Protein AF-A0ABD0QN72-F1 (afdb_monomer_lite)

Radius of gyration: 12.0 Å; chains: 1; bounding box: 27×20×29 Å

pLDDT: mean 94.02, std 6.08, range [61.06, 98.44]

InterPro domains:
  IPR038765 Papain-like cysteine peptidase superfamily [SSF54001] (1-58)

Organism: Cirrhinus mrigala (NCBI:txid683832)

Sequence (58 aa):
CLSNTPPLTEYFLKNSYLEELNFSNPLGMKGEIAEAYADVIKQMWSGRHYSVVPRVFK

Structure (mmCIF, N/CA/C/O backbone):
data_AF-A0ABD0QN72-F1
#
_entry.id   AF-A0ABD0QN72-F1
#
loop_
_atom_site.group_PDB
_atom_site.id
_atom_site.type_symbol
_atom_site.label_atom_id
_atom_site.label_alt_id
_atom_site.label_comp_id
_atom_site.label_asym_id
_atom_site.label_entity_id
_atom_site.label_seq_id
_atom_site.pdbx_PDB_ins_code
_atom_site.Cartn_x
_atom_site.Cartn_y
_atom_site.Cartn_z
_atom_site.occupancy
_atom_site.B_iso_or_equiv
_atom_site.auth_seq_id
_atom_site.auth_comp_id
_atom_site.auth_asym_id
_atom_site.auth_atom_id
_atom_site.pdbx_PDB_model_num
ATOM 1 N N . CYS A 1 1 ? 6.974 6.990 -7.076 1.00 85.69 1 CYS A N 1
ATOM 2 C CA . CYS A 1 1 ? 7.860 7.623 -6.071 1.00 85.69 1 CYS A CA 1
ATOM 3 C C . CYS A 1 1 ? 7.796 6.922 -4.715 1.00 85.69 1 CYS A C 1
ATOM 5 O O . CYS A 1 1 ? 8.854 6.596 -4.204 1.00 85.69 1 CYS A O 1
ATOM 7 N N . LEU A 1 2 ? 6.605 6.626 -4.176 1.00 94.31 2 LEU A N 1
ATOM 8 C CA . LEU A 1 2 ? 6.434 5.988 -2.855 1.00 94.31 2 LEU A CA 1
ATOM 9 C C . LEU A 1 2 ? 7.132 4.623 -2.703 1.00 94.31 2 LEU A C 1
ATOM 11 O O . LEU A 1 2 ? 7.744 4.359 -1.675 1.00 94.31 2 LEU A O 1
ATOM 15 N N . SER A 1 3 ? 7.124 3.792 -3.751 1.00 94.75 3 SER A N 1
ATOM 16 C CA . SER A 1 3 ? 7.833 2.501 -3.762 1.00 94.75 3 SER A CA 1
ATOM 17 C C . SER A 1 3 ? 9.356 2.621 -3.645 1.00 94.75 3 SER A C 1
ATOM 19 O O . SER A 1 3 ? 10.013 1.614 -3.438 1.00 94.75 3 SER A O 1
ATOM 21 N N . ASN A 1 4 ? 9.919 3.819 -3.839 1.00 95.31 4 ASN A N 1
ATOM 22 C CA . ASN A 1 4 ? 11.351 4.104 -3.726 1.00 95.31 4 ASN A CA 1
ATOM 23 C C . ASN A 1 4 ? 11.671 4.898 -2.451 1.00 95.31 4 ASN A C 1
ATOM 25 O O . ASN A 1 4 ? 12.726 5.516 -2.355 1.00 95.31 4 ASN A O 1
ATOM 29 N N . THR A 1 5 ? 10.761 4.912 -1.477 1.00 98.06 5 THR A N 1
ATOM 30 C CA . THR A 1 5 ? 11.016 5.429 -0.132 1.00 98.06 5 THR A CA 1
ATOM 31 C C . THR A 1 5 ? 11.417 4.242 0.752 1.00 98.06 5 THR A C 1
ATOM 33 O O . THR A 1 5 ? 10.533 3.455 1.109 1.00 98.06 5 THR A O 1
ATOM 36 N N . PRO A 1 6 ? 12.713 4.062 1.095 1.00 97.06 6 PRO A N 1
ATOM 37 C CA . PRO A 1 6 ? 13.186 2.823 1.719 1.00 97.06 6 PRO A CA 1
ATOM 38 C C . PRO A 1 6 ? 12.487 2.473 3.040 1.00 97.06 6 PRO A C 1
ATOM 40 O O . PRO A 1 6 ? 12.006 1.347 3.143 1.00 97.06 6 PRO A O 1
ATOM 43 N N . PRO A 1 7 ? 12.289 3.409 3.996 1.00 98.00 7 PRO A N 1
ATOM 44 C CA . PRO A 1 7 ? 11.617 3.078 5.255 1.00 98.00 7 PRO A CA 1
ATOM 45 C C . PRO A 1 7 ? 10.188 2.559 5.052 1.00 98.00 7 PRO A C 1
ATOM 47 O O . PRO A 1 7 ? 9.787 1.570 5.657 1.00 98.00 7 PRO A O 1
ATOM 50 N N . LEU A 1 8 ? 9.435 3.193 4.148 1.00 97.75 8 LEU A N 1
ATOM 51 C CA . LEU A 1 8 ? 8.064 2.797 3.827 1.00 97.75 8 LEU A CA 1
ATOM 52 C C . LEU A 1 8 ? 8.025 1.430 3.136 1.00 97.75 8 LEU A C 1
ATOM 54 O O . LEU A 1 8 ? 7.190 0.587 3.445 1.00 97.75 8 LEU A O 1
ATOM 58 N N . THR A 1 9 ? 8.937 1.207 2.194 1.00 98.00 9 THR A N 1
ATOM 59 C CA . THR A 1 9 ? 9.010 -0.045 1.435 1.00 98.00 9 THR A CA 1
ATOM 60 C C . THR A 1 9 ? 9.364 -1.208 2.352 1.00 98.00 9 THR A C 1
ATOM 62 O O . THR A 1 9 ? 8.684 -2.231 2.340 1.00 98.00 9 THR A O 1
ATOM 65 N N . GLU A 1 10 ? 10.374 -1.038 3.205 1.00 98.12 10 GLU A N 1
ATOM 66 C CA . GLU A 1 10 ? 10.765 -2.050 4.182 1.00 98.12 10 GLU A CA 1
ATOM 67 C C . GLU A 1 10 ? 9.644 -2.377 5.167 1.00 98.12 10 GLU A C 1
ATOM 69 O O . GLU A 1 10 ? 9.443 -3.548 5.477 1.00 98.12 10 GLU A O 1
ATOM 74 N N . TYR A 1 11 ? 8.897 -1.373 5.625 1.00 98.44 11 TYR A N 1
ATOM 75 C CA . TYR A 1 11 ? 7.758 -1.556 6.524 1.00 98.44 11 TYR A CA 1
ATOM 76 C C . TYR A 1 11 ? 6.694 -2.499 5.934 1.00 98.44 11 TYR A C 1
ATOM 78 O O . TYR A 1 11 ? 6.249 -3.440 6.597 1.00 98.44 11 TYR A O 1
ATOM 86 N N . PHE A 1 12 ? 6.342 -2.319 4.657 1.00 98.25 12 PHE A N 1
ATOM 87 C CA . PHE A 1 12 ? 5.393 -3.205 3.974 1.00 98.25 12 PHE A CA 1
ATOM 88 C C . PHE A 1 12 ? 5.985 -4.579 3.634 1.00 98.25 12 PHE A C 1
ATOM 90 O O . PHE A 1 12 ? 5.286 -5.589 3.752 1.00 98.25 12 PHE A O 1
ATOM 97 N N . LEU A 1 13 ? 7.268 -4.651 3.258 1.00 97.75 13 LEU A N 1
ATOM 98 C CA . LEU A 1 13 ? 7.944 -5.923 2.971 1.00 97.75 13 LEU A CA 1
ATOM 99 C C . LEU A 1 13 ? 8.113 -6.796 4.222 1.00 97.75 13 LEU A C 1
ATOM 101 O O . LEU A 1 13 ? 7.992 -8.017 4.132 1.00 97.75 13 LEU A O 1
ATOM 105 N N . LYS A 1 14 ? 8.338 -6.182 5.388 1.00 98.00 14 LYS A N 1
ATOM 106 C CA . LYS A 1 14 ? 8.447 -6.864 6.688 1.00 98.00 14 LYS A CA 1
ATOM 107 C C . LYS A 1 14 ? 7.091 -7.209 7.315 1.00 98.00 14 LYS A C 1
ATOM 109 O O . LYS A 1 14 ? 7.065 -7.829 8.369 1.00 98.00 14 LYS A O 1
ATOM 114 N N . ASN A 1 15 ? 5.975 -6.854 6.670 1.00 98.06 15 ASN A N 1
ATOM 115 C CA . ASN A 1 15 ? 4.610 -7.012 7.189 1.00 98.06 15 ASN A CA 1
ATOM 116 C C . ASN A 1 15 ? 4.304 -6.247 8.490 1.00 98.06 15 ASN A C 1
ATOM 118 O O . ASN A 1 15 ? 3.295 -6.535 9.127 1.00 98.06 15 ASN A O 1
ATOM 122 N N . SER A 1 16 ? 5.109 -5.247 8.859 1.00 97.88 16 SER A N 1
ATOM 123 C CA . SER A 1 16 ? 4.920 -4.477 10.099 1.00 97.88 16 SER A CA 1
ATOM 124 C C . SER A 1 16 ? 3.566 -3.755 10.152 1.00 97.88 16 SER A C 1
ATOM 126 O O . SER A 1 16 ? 2.983 -3.612 11.218 1.00 97.88 16 SER A O 1
ATOM 128 N N . TYR A 1 17 ? 3.011 -3.391 8.993 1.00 97.38 17 TYR A N 1
ATOM 129 C CA . TYR A 1 17 ? 1.698 -2.749 8.888 1.00 97.38 17 TYR A CA 1
ATOM 130 C C . TYR A 1 17 ? 0.529 -3.568 9.441 1.00 97.38 17 TYR A C 1
ATOM 132 O O . TYR A 1 17 ? -0.470 -2.978 9.838 1.00 97.38 17 TYR A O 1
ATOM 140 N N . LEU A 1 18 ? 0.631 -4.902 9.479 1.00 97.12 18 LEU A N 1
ATOM 141 C CA . LEU A 1 18 ? -0.472 -5.765 9.913 1.00 97.12 18 LEU A CA 1
ATOM 142 C C . LEU A 1 18 ? -0.845 -5.544 11.383 1.00 97.12 18 LEU A C 1
ATOM 144 O O . LEU A 1 18 ? -2.023 -5.588 11.722 1.00 97.12 18 LEU A O 1
ATOM 148 N N . GLU A 1 19 ? 0.144 -5.290 12.239 1.00 96.75 19 GLU A N 1
ATOM 149 C CA . GLU A 1 19 ? -0.069 -5.052 13.674 1.00 96.75 19 GLU A CA 1
AT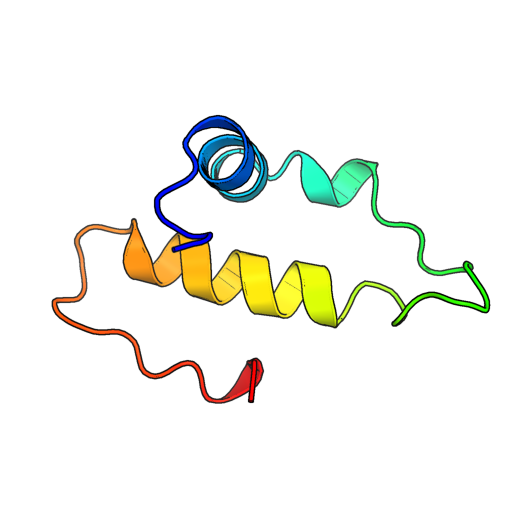OM 150 C C . GLU A 1 19 ? -0.622 -3.647 13.956 1.00 96.75 19 GLU A C 1
ATOM 152 O O . GLU A 1 19 ? -1.244 -3.411 14.988 1.00 96.75 19 GLU A O 1
ATOM 157 N N . GLU A 1 20 ? -0.427 -2.718 13.021 1.00 96.88 20 GLU A N 1
ATOM 158 C CA . GLU A 1 20 ? -0.807 -1.308 13.150 1.00 96.88 20 GLU A CA 1
ATOM 159 C C . GLU A 1 20 ? -2.117 -0.977 12.412 1.00 96.88 20 GLU A C 1
ATOM 161 O O . GLU A 1 20 ? -2.611 0.154 12.469 1.00 96.88 20 GLU A O 1
ATOM 166 N N . LEU A 1 21 ? -2.708 -1.959 11.720 1.00 96.38 21 LEU A N 1
ATOM 167 C CA . LEU A 1 21 ? -3.957 -1.791 10.987 1.00 96.38 21 LEU A CA 1
ATOM 168 C C . LEU A 1 21 ? -5.111 -1.422 11.924 1.00 96.38 21 LEU A C 1
ATOM 170 O O . LEU A 1 21 ? -5.562 -2.201 12.763 1.00 96.38 21 LEU A O 1
ATOM 174 N N . ASN A 1 22 ? -5.656 -0.226 11.712 1.00 96.12 22 ASN A N 1
ATOM 175 C CA . ASN A 1 22 ? -6.819 0.257 12.439 1.00 96.12 22 ASN A CA 1
ATOM 176 C C . ASN A 1 22 ? -8.099 0.092 11.603 1.00 96.12 22 ASN A C 1
ATOM 178 O O . ASN A 1 22 ? -8.481 0.975 10.831 1.00 96.12 22 ASN A O 1
ATOM 182 N N . PHE A 1 23 ? -8.773 -1.044 11.788 1.00 95.06 23 PHE A N 1
ATOM 183 C CA . PHE A 1 23 ? -10.017 -1.384 11.086 1.00 95.06 23 PHE A CA 1
ATOM 184 C C . PHE A 1 23 ? -11.244 -0.588 11.551 1.00 95.06 23 PHE A C 1
ATOM 186 O O . PHE A 1 23 ? -12.227 -0.503 10.817 1.00 95.06 23 PHE A O 1
ATOM 193 N N . SER A 1 24 ? -11.210 -0.019 12.759 1.00 95.81 24 SER A N 1
ATOM 194 C CA . SER A 1 24 ? -12.348 0.686 13.362 1.00 95.81 24 SER A CA 1
ATOM 195 C C . SER A 1 24 ? -12.305 2.20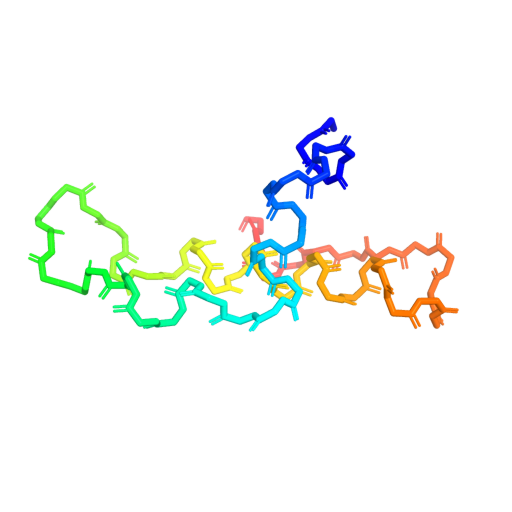0 13.166 1.00 95.81 24 SER A C 1
ATOM 197 O O . SER A 1 24 ? -13.266 2.880 13.526 1.00 95.81 24 SER A O 1
ATOM 199 N N . ASN A 1 25 ? -11.227 2.742 12.588 1.00 94.94 25 ASN A N 1
ATOM 200 C CA . ASN A 1 25 ? -11.096 4.172 12.338 1.00 94.94 25 ASN A CA 1
ATOM 201 C C . ASN A 1 25 ? -12.215 4.666 11.394 1.00 94.94 25 ASN A C 1
ATOM 203 O O . ASN A 1 25 ? -12.216 4.277 10.223 1.00 94.94 25 ASN A O 1
ATOM 207 N N . PRO A 1 26 ? -13.120 5.561 11.843 1.00 94.19 26 PRO A N 1
ATOM 208 C CA . PRO A 1 26 ? -14.217 6.066 11.014 1.00 94.19 26 PRO A CA 1
ATOM 209 C C . PRO A 1 26 ? -13.748 6.951 9.849 1.00 94.19 26 PRO A C 1
ATOM 211 O O . PRO A 1 26 ? -14.515 7.196 8.924 1.00 94.19 26 PRO A O 1
ATOM 214 N N . LEU A 1 27 ? -12.499 7.426 9.888 1.00 95.94 27 LEU A N 1
ATOM 215 C CA . LEU A 1 27 ? -11.849 8.168 8.802 1.00 95.94 27 LEU A CA 1
ATOM 216 C C . LEU A 1 27 ? -10.967 7.267 7.924 1.00 95.94 27 LEU A C 1
ATOM 218 O O . LEU A 1 27 ? -10.361 7.737 6.962 1.00 95.94 27 LEU A O 1
ATOM 222 N N . GLY A 1 28 ? -10.828 5.995 8.298 1.00 93.62 28 GLY A N 1
ATOM 223 C CA . GLY A 1 28 ? -10.017 5.019 7.591 1.00 93.62 28 GLY A CA 1
ATOM 224 C C . GLY A 1 28 ? -10.796 4.291 6.499 1.00 93.62 28 GLY A C 1
ATOM 225 O O . GLY A 1 28 ? -12.001 4.449 6.334 1.00 93.62 28 GLY A O 1
ATOM 226 N N . MET A 1 29 ? -10.082 3.424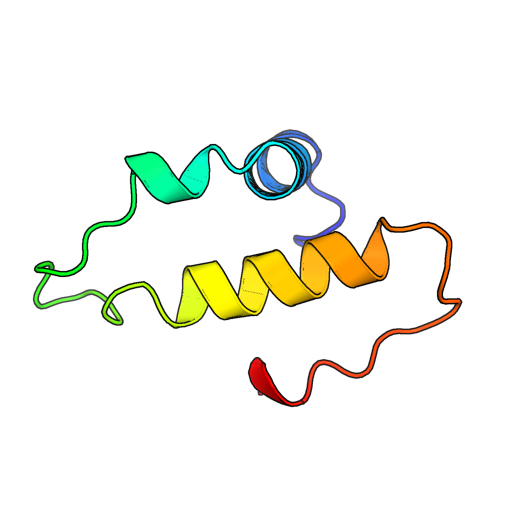 5.788 1.00 95.12 29 MET A N 1
ATOM 227 C CA . MET A 1 29 ? -10.636 2.567 4.733 1.00 95.12 29 MET A CA 1
ATOM 228 C C . MET A 1 29 ? -10.629 1.093 5.155 1.00 95.12 29 MET A C 1
ATOM 230 O O . MET A 1 29 ? -10.306 0.226 4.356 1.00 95.12 29 MET A O 1
ATOM 234 N N . LYS A 1 30 ? -10.875 0.807 6.444 1.00 94.50 30 LYS A N 1
ATOM 235 C CA . LYS A 1 30 ? -10.883 -0.557 7.017 1.00 94.50 30 LYS A CA 1
ATOM 236 C C . LYS A 1 30 ? -9.655 -1.413 6.647 1.00 94.50 30 LYS A C 1
ATOM 238 O O . LYS A 1 30 ? -9.767 -2.617 6.482 1.00 94.50 30 LYS A O 1
ATOM 243 N N . GLY A 1 31 ? -8.491 -0.786 6.479 1.00 94.75 31 GLY A N 1
ATOM 244 C CA . GLY A 1 31 ? -7.256 -1.463 6.070 1.00 94.75 31 GLY A CA 1
ATOM 245 C C . GLY A 1 31 ? -7.120 -1.782 4.576 1.00 94.75 31 GLY A C 1
ATOM 246 O O . GLY A 1 31 ? -6.000 -2.037 4.142 1.00 94.75 31 GLY A O 1
ATOM 247 N N . GLU A 1 32 ? -8.177 -1.658 3.767 1.00 95.38 32 GLU A N 1
ATOM 248 C CA . GLU A 1 32 ? -8.191 -2.088 2.357 1.00 95.38 32 GLU A CA 1
ATOM 249 C C . GLU A 1 32 ? -7.083 -1.428 1.522 1.00 95.38 32 GLU A C 1
ATOM 251 O O . GLU A 1 32 ? -6.377 -2.090 0.764 1.00 95.38 32 GLU A O 1
ATOM 256 N N . ILE A 1 33 ? -6.862 -0.122 1.707 1.00 95.12 33 ILE A N 1
ATOM 257 C CA . ILE A 1 33 ? -5.810 0.611 0.985 1.00 95.12 33 ILE A CA 1
ATOM 258 C C . ILE A 1 33 ? -4.409 0.134 1.383 1.00 95.12 33 ILE A C 1
ATOM 260 O O . ILE A 1 33 ? -3.531 0.023 0.528 1.00 95.12 33 ILE A O 1
ATOM 264 N N . ALA A 1 34 ? -4.185 -0.142 2.668 1.00 96.38 34 ALA A N 1
ATOM 265 C CA . ALA A 1 34 ? -2.884 -0.590 3.154 1.00 96.38 34 ALA A CA 1
ATOM 266 C C . ALA A 1 34 ? -2.576 -2.011 2.664 1.00 96.38 34 ALA A C 1
ATOM 268 O O . ALA A 1 34 ? -1.458 -2.268 2.223 1.00 96.38 34 ALA A O 1
ATOM 269 N N . GLU A 1 35 ? -3.567 -2.903 2.667 1.00 96.19 35 GLU A N 1
ATOM 270 C CA . GLU A 1 35 ? -3.436 -4.261 2.132 1.00 96.19 35 GLU A CA 1
ATOM 271 C C . GLU A 1 35 ? -3.182 -4.259 0.621 1.00 96.19 35 GLU A C 1
ATOM 273 O O . GLU A 1 35 ? -2.222 -4.878 0.154 1.00 96.19 35 GLU A O 1
ATOM 278 N N . ALA A 1 36 ? -3.979 -3.509 -0.146 1.00 95.81 36 ALA A N 1
ATOM 279 C CA . ALA A 1 36 ? -3.814 -3.413 -1.592 1.00 95.81 36 ALA A CA 1
ATOM 280 C C . ALA A 1 36 ? -2.461 -2.785 -1.972 1.00 95.81 36 ALA A C 1
ATOM 282 O O . ALA A 1 36 ? -1.801 -3.243 -2.905 1.00 95.81 36 ALA A O 1
ATOM 283 N N . TYR A 1 37 ? -1.996 -1.775 -1.229 1.00 96.62 37 TYR A N 1
ATOM 284 C CA . TYR A 1 37 ? -0.663 -1.206 -1.433 1.00 96.62 37 TYR A CA 1
ATOM 285 C C . TYR A 1 37 ? 0.452 -2.207 -1.096 1.00 96.62 37 TYR A C 1
ATOM 287 O O . TYR A 1 37 ? 1.423 -2.327 -1.848 1.00 96.62 37 TYR A O 1
ATOM 295 N N . ALA A 1 38 ? 0.315 -2.949 0.007 1.00 96.81 38 ALA A N 1
ATOM 296 C CA . ALA A 1 38 ? 1.285 -3.960 0.418 1.00 96.81 38 ALA A CA 1
ATOM 297 C C . ALA A 1 38 ? 1.456 -5.051 -0.646 1.00 96.81 38 ALA A C 1
ATOM 299 O O . ALA A 1 38 ? 2.585 -5.459 -0.926 1.00 96.81 38 ALA A O 1
ATOM 300 N N . ASP A 1 39 ? 0.356 -5.502 -1.252 1.00 95.94 39 ASP A N 1
ATOM 301 C CA . ASP A 1 39 ? 0.372 -6.479 -2.342 1.00 95.94 39 ASP A CA 1
ATOM 302 C C . ASP A 1 39 ? 1.169 -5.961 -3.551 1.00 95.94 39 ASP A C 1
ATOM 304 O O . ASP A 1 39 ? 2.095 -6.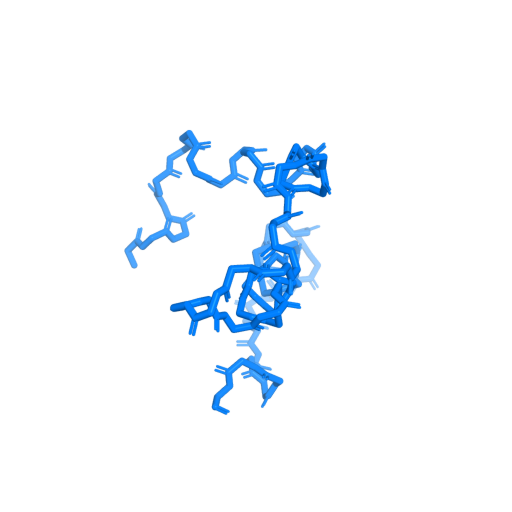623 -4.029 1.00 95.94 39 ASP A O 1
ATOM 308 N N . VAL A 1 40 ? 0.914 -4.716 -3.969 1.00 96.00 40 VAL A N 1
ATOM 309 C CA . VAL A 1 40 ? 1.665 -4.074 -5.060 1.00 96.00 40 VAL A 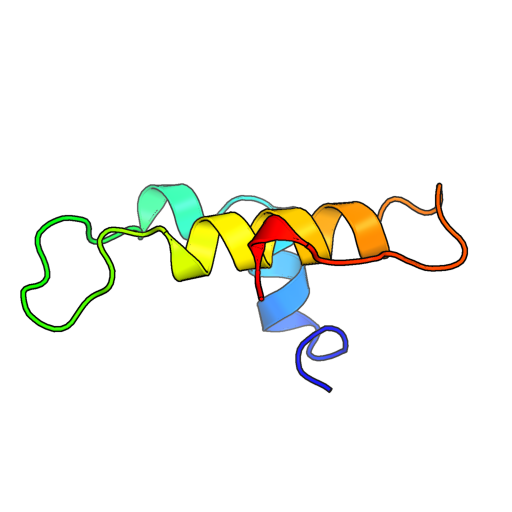CA 1
ATOM 310 C C . VAL A 1 40 ? 3.159 -3.983 -4.736 1.00 96.00 40 VAL A C 1
ATOM 312 O O . VAL A 1 40 ? 3.987 -4.361 -5.567 1.00 96.00 40 VAL A O 1
ATOM 315 N N . ILE A 1 41 ? 3.528 -3.536 -3.530 1.00 97.31 41 ILE A N 1
ATOM 316 C CA . ILE A 1 41 ? 4.935 -3.429 -3.111 1.00 97.31 41 ILE A CA 1
ATOM 317 C C . ILE A 1 41 ? 5.623 -4.794 -3.118 1.00 97.31 41 ILE A C 1
ATOM 319 O O . ILE A 1 41 ? 6.721 -4.923 -3.661 1.00 97.31 41 ILE A O 1
ATOM 323 N N . LYS A 1 42 ? 4.979 -5.830 -2.582 1.00 96.56 42 LYS A N 1
ATOM 324 C CA . LYS A 1 42 ? 5.541 -7.186 -2.560 1.00 96.56 42 LYS A CA 1
ATOM 325 C C . LYS A 1 42 ? 5.735 -7.746 -3.963 1.00 96.56 42 LYS A C 1
ATOM 327 O O . LYS A 1 42 ? 6.773 -8.347 -4.231 1.00 96.56 42 LYS A O 1
ATOM 332 N N . GLN A 1 43 ? 4.786 -7.526 -4.871 1.00 95.69 43 GLN A N 1
ATOM 333 C CA . GLN A 1 43 ? 4.925 -7.959 -6.261 1.00 95.69 43 GLN A CA 1
ATOM 334 C C . GLN A 1 43 ? 6.073 -7.226 -6.964 1.00 95.69 43 GLN A C 1
ATOM 336 O O . GLN A 1 43 ? 6.916 -7.877 -7.586 1.00 95.69 43 GLN A O 1
ATOM 341 N N . MET A 1 44 ? 6.158 -5.899 -6.812 1.00 95.31 44 MET A N 1
ATOM 342 C CA . MET A 1 44 ? 7.210 -5.077 -7.424 1.00 95.31 44 MET A CA 1
ATOM 343 C C . MET A 1 44 ? 8.613 -5.468 -6.944 1.00 95.31 44 MET A C 1
ATOM 345 O O . MET A 1 44 ? 9.535 -5.554 -7.750 1.00 95.31 44 MET A O 1
ATOM 349 N N . TRP A 1 45 ? 8.772 -5.741 -5.648 1.00 95.88 45 TRP A N 1
ATOM 350 C CA . TRP A 1 45 ? 10.066 -6.051 -5.028 1.00 95.88 45 TRP A CA 1
ATOM 351 C C . TRP A 1 45 ? 10.361 -7.555 -4.915 1.00 95.88 45 TRP A C 1
ATOM 353 O O . TRP A 1 45 ? 11.361 -7.949 -4.323 1.00 95.88 45 TRP A O 1
ATOM 363 N N . SER A 1 46 ? 9.531 -8.411 -5.519 1.00 95.62 46 SER A N 1
ATOM 364 C CA . SER A 1 46 ? 9.742 -9.868 -5.535 1.00 95.62 46 SER A CA 1
ATOM 365 C C . SER A 1 46 ? 10.922 -10.318 -6.405 1.00 95.62 46 SER A C 1
ATOM 367 O O . SER A 1 46 ? 11.357 -11.464 -6.299 1.00 95.62 46 SER A O 1
ATOM 369 N N . GLY A 1 47 ? 11.387 -9.463 -7.324 1.00 93.81 47 GLY A N 1
ATOM 370 C CA . GLY A 1 47 ? 12.373 -9.812 -8.354 1.00 93.81 47 GLY A CA 1
ATOM 371 C C . GLY A 1 47 ? 11.845 -10.751 -9.448 1.00 93.81 47 GLY A C 1
ATOM 372 O O . GLY A 1 47 ? 12.606 -11.157 -10.321 1.00 93.81 47 GLY A O 1
ATOM 373 N N . ARG A 1 48 ? 10.552 -11.109 -9.422 1.00 93.50 48 ARG A N 1
ATOM 374 C CA . ARG A 1 48 ? 9.936 -12.080 -10.350 1.00 93.50 48 ARG A CA 1
ATOM 375 C C . ARG A 1 48 ? 9.231 -11.437 -11.542 1.00 93.50 48 ARG A C 1
ATOM 377 O O . ARG A 1 48 ? 8.825 -12.141 -12.462 1.00 93.50 48 ARG A O 1
ATOM 384 N N . HIS A 1 49 ? 9.064 -10.118 -11.523 1.00 91.75 49 HIS A N 1
ATOM 385 C CA . HIS A 1 49 ? 8.281 -9.383 -12.509 1.00 91.75 49 HIS A CA 1
ATOM 386 C C . HIS A 1 49 ? 9.061 -8.172 -13.021 1.00 91.75 49 HIS A C 1
ATOM 388 O O . HIS A 1 49 ? 9.596 -7.399 -12.233 1.00 91.75 49 HIS A O 1
ATOM 394 N N . TYR A 1 50 ? 9.077 -7.974 -14.342 1.00 89.50 50 TYR A N 1
ATOM 395 C CA . TYR A 1 50 ? 9.608 -6.750 -14.961 1.00 89.50 50 TYR A CA 1
ATOM 396 C C . TYR A 1 50 ? 8.650 -5.559 -14.820 1.00 89.50 50 TYR A C 1
ATOM 398 O O . TYR A 1 50 ? 9.073 -4.408 -14.825 1.00 89.50 50 TYR A O 1
ATOM 406 N N . SER A 1 51 ? 7.349 -5.835 -14.716 1.00 90.62 51 SER A N 1
ATOM 407 C CA . SER A 1 51 ? 6.305 -4.843 -14.466 1.00 90.62 51 SER A CA 1
ATOM 408 C C . SER A 1 51 ? 5.135 -5.497 -13.735 1.00 90.62 51 SER A C 1
ATOM 410 O O . SER A 1 51 ? 4.908 -6.700 -13.868 1.00 90.62 51 SER A O 1
ATOM 412 N N . VAL A 1 52 ? 4.401 -4.701 -12.961 1.00 91.50 52 VAL A N 1
ATOM 413 C CA . VAL A 1 52 ? 3.223 -5.132 -12.200 1.00 91.50 52 VAL A CA 1
ATOM 414 C C . VAL A 1 52 ? 2.037 -4.289 -12.649 1.00 91.50 52 VAL A C 1
ATOM 416 O O . VAL A 1 52 ? 2.155 -3.070 -12.763 1.00 91.50 52 VAL A O 1
ATOM 419 N N . VAL A 1 53 ? 0.893 -4.928 -12.907 1.00 91.56 53 VAL A N 1
ATOM 420 C CA . VAL A 1 53 ? -0.368 -4.241 -13.223 1.00 91.56 53 VAL A CA 1
ATOM 421 C C . VAL A 1 53 ? -1.252 -4.265 -11.971 1.00 91.56 53 VAL A C 1
ATOM 423 O O . VAL A 1 53 ? -1.845 -5.304 -11.677 1.00 91.56 53 VAL A O 1
ATOM 426 N N . PRO A 1 54 ? -1.375 -3.153 -11.227 1.00 88.06 54 PRO A N 1
ATOM 427 C CA . PRO A 1 54 ? -2.007 -3.148 -9.911 1.00 88.06 54 PRO A CA 1
ATOM 428 C C . PRO A 1 54 ? -3.537 -3.024 -10.020 1.00 88.06 54 PRO A C 1
ATOM 430 O O . PRO A 1 54 ? -4.116 -2.001 -9.671 1.00 88.06 54 PRO A O 1
ATOM 433 N N . ARG A 1 55 ? -4.212 -4.054 -10.550 1.00 85.19 55 ARG A N 1
ATOM 434 C CA . ARG A 1 55 ? -5.670 -4.020 -10.809 1.00 85.19 55 ARG A CA 1
ATOM 435 C C . ARG A 1 55 ? -6.513 -3.846 -9.545 1.00 85.19 55 ARG A C 1
ATOM 437 O O . ARG A 1 55 ? -7.548 -3.202 -9.620 1.00 85.19 55 ARG A O 1
ATOM 444 N N . VAL A 1 56 ? -6.070 -4.424 -8.429 1.00 78.62 56 VAL A N 1
ATOM 445 C CA . VAL A 1 56 ? -6.773 -4.388 -7.133 1.00 78.62 56 VAL A CA 1
ATOM 446 C C . VAL A 1 56 ? -6.633 -3.026 -6.447 1.00 78.62 56 VAL A C 1
ATOM 448 O O . VAL A 1 56 ? -7.509 -2.622 -5.700 1.00 78.62 56 VAL A O 1
ATOM 451 N N . PHE A 1 57 ? -5.546 -2.303 -6.720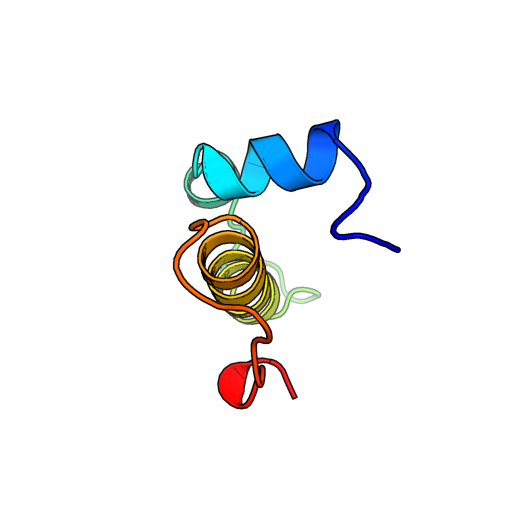 1.00 77.44 57 PHE A N 1
ATOM 452 C CA . PHE A 1 57 ? -5.261 -1.005 -6.104 1.00 77.44 57 PHE A CA 1
ATOM 453 C C . PHE A 1 57 ? -5.917 0.182 -6.837 1.00 77.44 57 PHE A C 1
ATOM 455 O O . PHE A 1 57 ? -5.809 1.315 -6.375 1.00 77.44 57 PHE A O 1
ATOM 462 N N . LYS A 1 58 ? -6.516 -0.047 -8.011 1.00 61.06 58 LYS A N 1
ATOM 463 C CA . LYS A 1 58 ? -7.051 1.014 -8.873 1.00 61.06 58 LYS A CA 1
ATOM 464 C C . LYS A 1 58 ? -8.434 1.491 -8.440 1.00 61.06 58 LYS A C 1
ATOM 466 O O . LYS A 1 58 ? -9.277 0.621 -8.145 1.00 61.06 58 LYS A O 1
#

Secondary structure (DSSP, 8-state):
-GGG-HHHHHHHHTTTHHHH--TT-TTS-TTHHHHHHHHHHHHHTTSS-S----STT-

Foldseek 3Di:
DQLPPVVNLVCLVVVVVVVVQDQPPPPDPSCQLVVLVSVLSCVVPVVPDPDDDSPSND